Protein AF-B1IG92-F1 (afdb_monomer)

Foldseek 3Di:
DDPDQDWDFDADPPPRHGFDTHSADADWDQDPVVRDIDGDGDDNDPPPPDDDD

Radius of gyration: 14.4 Å; Cα contacts (8 Å, |Δi|>4): 67; chains: 1; bounding box: 43×20×34 Å

Solvent-accessible surface area (backbone atoms only — not comparable to full-atom values): 3689 Å² total; per-residue (Å²): 135,82,84,80,80,65,69,45,79,43,54,38,96,86,76,65,47,80,73,48,73,37,53,62,40,79,49,75,46,69,40,86,86,79,67,46,77,42,82,42,81,44,80,64,72,83,71,79,87,79,77,80,135

pLDDT: mean 80.12, std 15.84, range [46.44, 93.19]

Structure (mmCIF, N/CA/C/O backbone):
data_AF-B1IG92-F1
#
_entry.id   AF-B1IG92-F1
#
loop_
_atom_site.group_PDB
_atom_site.id
_atom_site.type_symbol
_atom_site.label_atom_id
_atom_site.label_alt_id
_atom_site.label_comp_id
_atom_site.label_asym_id
_atom_site.label_entity_id
_atom_site.label_seq_id
_atom_site.pdbx_PDB_ins_code
_atom_site.Cartn_x
_atom_site.Cartn_y
_atom_site.Cartn_z
_atom_site.occupancy
_atom_site.B_iso_or_equiv
_atom_site.auth_seq_id
_atom_site.auth_comp_id
_atom_site.auth_asym_id
_atom_site.auth_atom_id
_atom_site.pdbx_PDB_model_num
ATOM 1 N N . MET A 1 1 ? 19.627 -8.254 -25.460 1.00 46.44 1 MET A N 1
ATOM 2 C CA . MET A 1 1 ? 19.928 -8.000 -24.037 1.00 46.44 1 MET A CA 1
ATOM 3 C C . MET A 1 1 ? 18.594 -8.038 -23.310 1.00 46.44 1 MET A C 1
ATOM 5 O O . MET A 1 1 ? 17.689 -7.352 -23.759 1.00 46.44 1 MET A O 1
ATOM 9 N N . LYS A 1 2 ? 18.401 -8.931 -22.333 1.00 52.41 2 LYS 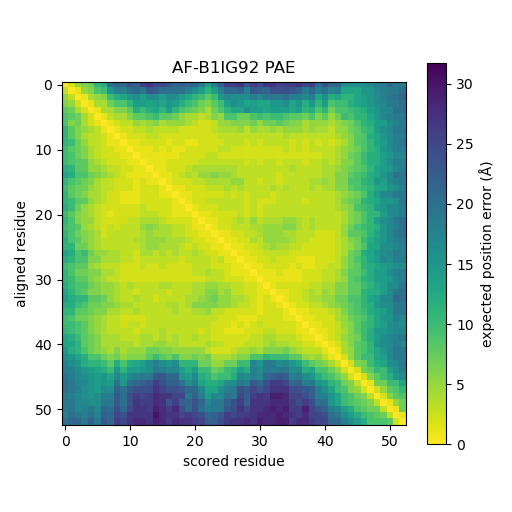A N 1
ATOM 10 C CA . LYS A 1 2 ? 17.176 -8.937 -21.519 1.00 52.41 2 LYS A CA 1
ATOM 11 C C . LYS A 1 2 ? 17.472 -8.089 -20.292 1.00 52.41 2 LYS A C 1
ATOM 13 O O . LYS A 1 2 ? 18.305 -8.492 -19.487 1.00 52.41 2 LYS A O 1
ATOM 18 N N . GLU A 1 3 ? 16.851 -6.922 -20.193 1.00 63.09 3 GLU A N 1
ATOM 19 C CA . GLU A 1 3 ? 16.827 -6.168 -18.943 1.00 63.09 3 GLU A CA 1
ATOM 20 C C . GLU A 1 3 ? 16.127 -7.031 -17.888 1.00 63.09 3 GLU A C 1
ATOM 22 O O . GLU A 1 3 ? 14.977 -7.442 -18.055 1.00 63.09 3 GLU A O 1
ATOM 27 N N . VAL A 1 4 ? 16.866 -7.391 -16.840 1.00 66.12 4 VAL A N 1
ATOM 28 C CA . VAL A 1 4 ? 16.304 -8.014 -15.643 1.00 66.12 4 VAL A CA 1
ATOM 29 C C . VAL A 1 4 ? 15.675 -6.903 -14.813 1.00 66.12 4 VAL A C 1
ATOM 31 O O . VAL A 1 4 ? 16.373 -6.147 -14.148 1.00 66.12 4 VAL A O 1
ATOM 34 N N . ILE A 1 5 ? 14.353 -6.777 -14.907 1.00 70.12 5 ILE A N 1
ATOM 35 C CA . ILE A 1 5 ? 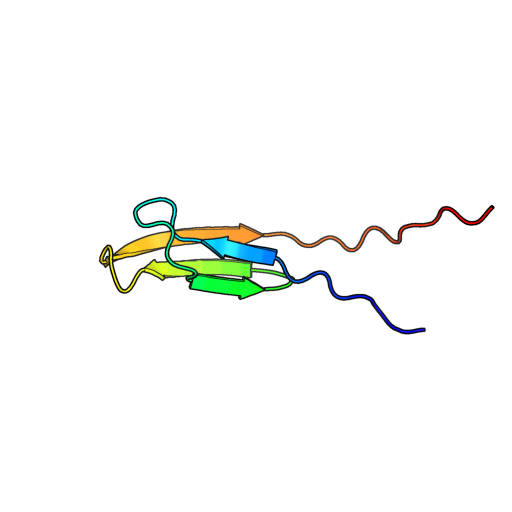13.572 -5.869 -14.065 1.00 70.12 5 ILE A CA 1
ATOM 36 C C . ILE A 1 5 ? 13.445 -6.542 -12.696 1.00 70.12 5 ILE A C 1
ATOM 38 O O . ILE A 1 5 ? 12.781 -7.578 -12.574 1.00 70.12 5 ILE A O 1
ATOM 42 N N . ASN A 1 6 ? 14.103 -5.991 -11.676 1.00 74.44 6 ASN A N 1
ATOM 43 C CA . ASN A 1 6 ? 13.929 -6.462 -10.309 1.00 74.44 6 ASN A CA 1
ATOM 44 C C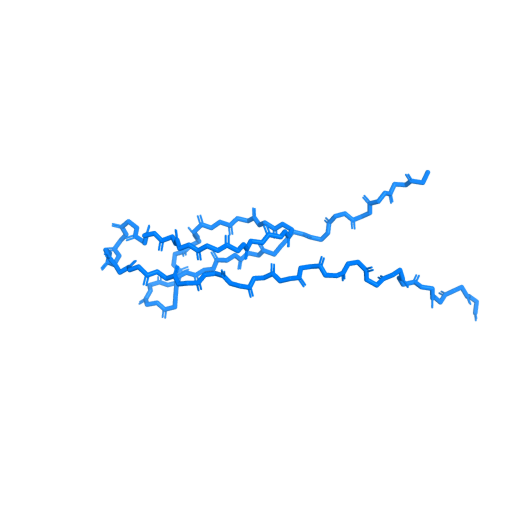 . ASN A 1 6 ? 12.582 -5.932 -9.812 1.00 74.44 6 ASN A C 1
ATOM 46 O O . ASN A 1 6 ? 12.307 -4.745 -9.865 1.00 74.44 6 ASN A O 1
ATOM 50 N N . ILE A 1 7 ? 11.683 -6.802 -9.367 1.00 85.31 7 ILE A N 1
ATOM 51 C CA . ILE A 1 7 ? 10.362 -6.368 -8.897 1.00 85.31 7 ILE A CA 1
ATOM 52 C C . ILE A 1 7 ? 10.344 -6.483 -7.376 1.00 85.31 7 ILE A C 1
ATOM 54 O O . ILE A 1 7 ? 10.368 -7.593 -6.843 1.00 85.31 7 ILE A O 1
ATOM 58 N N . GLU A 1 8 ? 10.269 -5.348 -6.682 1.00 87.12 8 GLU A N 1
ATOM 59 C CA . GLU A 1 8 ? 10.211 -5.297 -5.221 1.00 87.12 8 GLU A CA 1
ATOM 60 C C . GLU A 1 8 ? 8.779 -5.495 -4.712 1.00 87.12 8 GLU A C 1
ATOM 62 O O . GL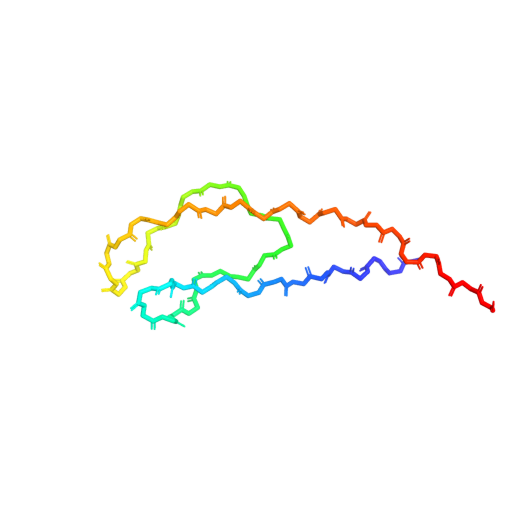U A 1 8 ? 7.806 -4.998 -5.287 1.00 87.12 8 GLU A O 1
ATOM 67 N N . GLU A 1 9 ? 8.637 -6.222 -3.601 1.00 91.25 9 GLU A N 1
ATOM 68 C CA . GLU A 1 9 ? 7.355 -6.425 -2.930 1.00 91.25 9 GLU A CA 1
ATOM 69 C C . GLU A 1 9 ? 7.114 -5.358 -1.863 1.00 91.25 9 GLU A C 1
ATOM 71 O O . GLU A 1 9 ? 7.664 -5.391 -0.764 1.00 91.25 9 GLU A O 1
ATOM 76 N N . ILE A 1 10 ? 6.191 -4.451 -2.146 1.00 90.38 10 ILE A N 1
ATOM 77 C CA . ILE A 1 10 ? 5.802 -3.381 -1.241 1.00 90.38 10 ILE A CA 1
ATOM 78 C C . ILE A 1 10 ? 4.707 -3.889 -0.309 1.00 90.38 10 ILE A C 1
ATOM 80 O O . ILE A 1 10 ? 3.581 -4.183 -0.730 1.00 90.38 10 ILE A O 1
ATOM 84 N N . ARG A 1 11 ? 5.018 -3.967 0.984 1.00 92.31 11 ARG A N 1
ATOM 85 C CA . ARG A 1 11 ? 4.096 -4.446 2.022 1.00 92.31 11 ARG A CA 1
ATOM 86 C C . ARG A 1 11 ? 3.663 -3.316 2.944 1.00 92.31 11 ARG A C 1
ATOM 88 O O . ARG A 1 11 ? 4.394 -2.369 3.209 1.00 92.31 11 ARG A O 1
ATOM 95 N N . CYS A 1 12 ? 2.441 -3.421 3.455 1.00 91.31 12 CYS A N 1
ATOM 96 C CA . CYS A 1 12 ? 1.923 -2.487 4.442 1.00 91.31 12 CYS A CA 1
ATOM 97 C C . CYS A 1 12 ? 2.677 -2.648 5.773 1.00 91.31 12 CYS A C 1
ATOM 99 O O . CYS A 1 12 ? 2.587 -3.725 6.361 1.00 91.31 12 CYS A O 1
ATOM 101 N N . PRO A 1 13 ? 3.288 -1.595 6.346 1.00 89.50 13 PRO A N 1
ATOM 102 C CA . PRO A 1 13 ? 4.034 -1.705 7.604 1.00 89.50 13 PRO A CA 1
ATOM 103 C C . PRO A 1 13 ? 3.146 -2.006 8.824 1.00 89.50 13 PRO A C 1
ATOM 105 O O . PRO A 1 13 ? 3.647 -2.333 9.890 1.00 89.50 13 PRO A O 1
ATOM 108 N N . ASN A 1 14 ? 1.818 -1.891 8.691 1.00 90.44 14 ASN A N 1
ATOM 109 C CA . ASN A 1 14 ? 0.878 -2.085 9.801 1.00 90.44 14 ASN A CA 1
ATOM 110 C C . ASN A 1 14 ? 0.204 -3.466 9.823 1.00 90.44 14 ASN A C 1
ATOM 112 O O . ASN A 1 14 ? -0.194 -3.923 10.886 1.00 90.44 14 ASN A O 1
ATOM 116 N N . CYS A 1 15 ? 0.007 -4.114 8.671 1.00 92.88 15 CYS A N 1
ATOM 117 C CA . CYS A 1 15 ? -0.642 -5.437 8.601 1.00 92.88 15 CYS A CA 1
ATOM 118 C C . CYS A 1 15 ? 0.123 -6.453 7.756 1.00 92.88 15 CYS A C 1
ATOM 120 O O . CYS A 1 15 ? -0.372 -7.554 7.538 1.00 92.88 15 CYS A O 1
ATOM 122 N N . ASN A 1 16 ? 1.285 -6.067 7.229 1.00 90.69 16 ASN A N 1
ATOM 123 C CA . ASN A 1 16 ? 2.125 -6.867 6.346 1.00 90.69 16 ASN A CA 1
ATOM 124 C C . ASN A 1 16 ? 1.441 -7.366 5.054 1.00 90.69 16 ASN A C 1
ATOM 126 O O . ASN A 1 16 ? 1.985 -8.202 4.329 1.00 90.69 16 ASN A O 1
ATOM 130 N N . GLN A 1 17 ? 0.251 -6.840 4.743 1.00 91.69 17 GLN A N 1
ATOM 131 C CA . GLN A 1 17 ? -0.461 -7.109 3.500 1.00 91.69 17 GLN A CA 1
ATOM 132 C C . GLN A 1 17 ? 0.375 -6.602 2.328 1.00 91.69 17 GLN A C 1
ATOM 134 O O . GLN A 1 17 ? 0.800 -5.446 2.330 1.00 91.69 17 GLN A O 1
ATOM 139 N N . LEU A 1 18 ? 0.564 -7.447 1.317 1.00 92.75 18 LEU A N 1
ATOM 140 C CA . LEU A 1 18 ? 1.152 -7.030 0.051 1.00 92.75 18 LEU A CA 1
ATOM 141 C C . LEU A 1 18 ? 0.251 -5.973 -0.602 1.00 92.75 18 LEU A C 1
ATOM 143 O O . LEU A 1 18 ? -0.945 -6.210 -0.785 1.00 92.75 18 LEU A O 1
ATOM 147 N N . LEU A 1 19 ? 0.824 -4.813 -0.911 1.00 91.56 19 LEU A N 1
ATOM 148 C CA . LEU A 1 19 ? 0.121 -3.675 -1.498 1.00 91.56 19 LEU A CA 1
ATOM 149 C C . LEU A 1 19 ? 0.397 -3.553 -2.990 1.00 91.56 19 LEU A C 1
ATOM 151 O O . LEU A 1 19 ? -0.528 -3.329 -3.763 1.00 91.56 19 LEU A O 1
ATOM 155 N N . LEU A 1 20 ? 1.664 -3.688 -3.376 1.00 90.31 20 LEU A N 1
ATOM 156 C CA . LEU A 1 20 ? 2.113 -3.502 -4.746 1.00 90.31 20 LEU A CA 1
ATOM 157 C C . LEU A 1 20 ? 3.387 -4.317 -4.982 1.00 90.31 20 LEU A C 1
ATOM 159 O O . LEU A 1 20 ? 4.167 -4.535 -4.059 1.00 90.31 20 LEU A O 1
ATOM 163 N N . LYS A 1 21 ? 3.591 -4.761 -6.217 1.00 90.56 21 LYS A N 1
ATOM 164 C CA . LYS A 1 21 ? 4.884 -5.240 -6.694 1.00 90.56 21 LYS A CA 1
ATOM 165 C C . LYS A 1 21 ? 5.335 -4.286 -7.784 1.00 90.56 21 LYS A C 1
ATOM 167 O O . LYS A 1 21 ? 4.596 -4.126 -8.754 1.00 90.56 21 LYS A O 1
ATOM 172 N N . ALA A 1 22 ? 6.458 -3.609 -7.601 1.00 87.62 22 ALA A N 1
ATOM 173 C CA . ALA A 1 22 ? 6.881 -2.570 -8.529 1.00 87.62 22 ALA A CA 1
ATOM 174 C C . ALA A 1 22 ? 8.394 -2.538 -8.678 1.00 87.62 22 ALA A C 1
ATOM 176 O O . ALA A 1 22 ? 9.126 -2.814 -7.731 1.00 87.62 22 ALA A O 1
ATOM 177 N N . ASP A 1 23 ? 8.827 -2.182 -9.884 1.00 85.81 23 ASP A N 1
ATOM 178 C CA . ASP A 1 23 ? 10.210 -1.802 -10.124 1.00 85.81 23 ASP A CA 1
ATOM 179 C C . ASP A 1 23 ? 10.465 -0.417 -9.496 1.00 85.81 23 ASP A C 1
ATOM 181 O O . ASP A 1 23 ? 11.162 -0.263 -8.501 1.00 85.81 23 ASP A O 1
ATOM 185 N N . TYR A 1 24 ? 9.720 0.581 -9.957 1.00 86.56 24 TYR A N 1
ATOM 186 C CA . TYR A 1 24 ? 9.736 1.936 -9.422 1.00 86.56 24 TYR A CA 1
ATOM 187 C C . TYR A 1 24 ? 8.372 2.309 -8.833 1.00 86.56 24 TYR A C 1
ATOM 189 O O . TYR A 1 24 ? 7.330 2.038 -9.439 1.00 86.56 24 TYR A O 1
ATOM 197 N N . ALA A 1 25 ? 8.354 2.967 -7.671 1.00 87.25 25 ALA A N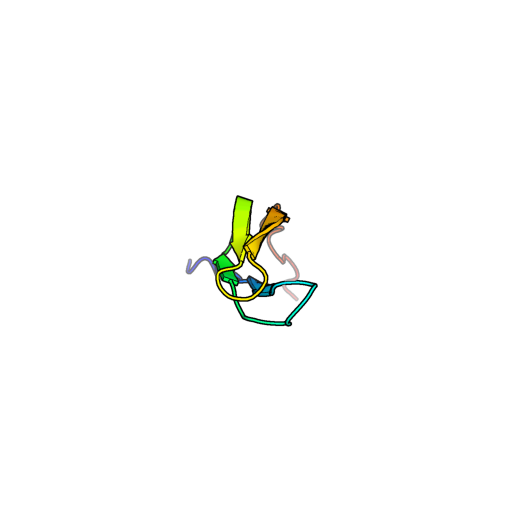 1
ATOM 198 C CA . ALA A 1 25 ? 7.117 3.463 -7.074 1.00 87.25 25 ALA A CA 1
ATOM 199 C C . ALA A 1 25 ? 7.343 4.768 -6.310 1.00 87.25 25 ALA A C 1
ATOM 201 O O . ALA A 1 25 ? 7.964 4.778 -5.251 1.00 87.25 25 ALA A O 1
ATOM 202 N N . LYS A 1 26 ? 6.752 5.860 -6.798 1.00 90.62 26 LYS A N 1
ATOM 203 C CA . LYS A 1 26 ? 6.696 7.138 -6.085 1.00 90.62 26 LYS A CA 1
ATOM 204 C C . LYS A 1 26 ? 5.253 7.602 -5.970 1.00 90.62 26 LYS A C 1
ATOM 206 O O . LYS A 1 26 ? 4.599 7.846 -6.980 1.00 90.62 26 LYS A O 1
ATOM 211 N N . GLY A 1 27 ? 4.744 7.704 -4.749 1.00 91.88 27 GLY A N 1
ATOM 212 C CA . GLY A 1 27 ? 3.370 8.137 -4.513 1.00 91.88 27 GLY A CA 1
ATOM 213 C C . GLY A 1 27 ? 2.804 7.650 -3.191 1.00 91.88 27 GLY A C 1
ATOM 214 O O . GLY A 1 27 ? 3.530 7.268 -2.281 1.00 91.88 27 GLY A O 1
ATOM 215 N N . GLU A 1 28 ? 1.482 7.664 -3.079 1.00 93.19 28 GLU A N 1
ATOM 216 C CA . GLU A 1 28 ? 0.772 7.253 -1.871 1.00 93.19 28 GLU A CA 1
ATOM 217 C C . GLU A 1 28 ? -0.202 6.125 -2.193 1.00 93.19 28 GLU A C 1
ATOM 219 O O . GLU A 1 28 ? -1.001 6.220 -3.123 1.00 93.19 28 GLU A O 1
ATOM 224 N N . ILE A 1 29 ? -0.160 5.053 -1.400 1.00 92.00 29 ILE A N 1
ATOM 225 C CA . ILE A 1 29 ? -1.097 3.937 -1.501 1.00 92.00 29 ILE 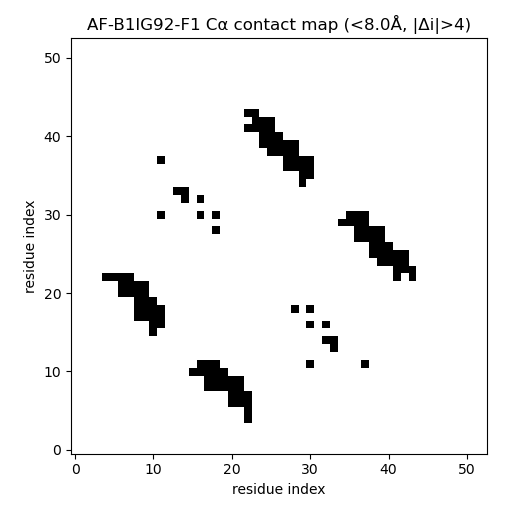A CA 1
ATOM 226 C C . ILE A 1 29 ? -1.899 3.807 -0.213 1.00 92.00 29 ILE A C 1
ATOM 228 O O . ILE A 1 29 ? -1.369 3.788 0.901 1.00 92.00 29 ILE A O 1
ATOM 232 N N . LYS A 1 30 ? -3.218 3.687 -0.355 1.00 91.88 30 LYS A N 1
ATOM 233 C CA . LYS A 1 30 ? -4.090 3.365 0.770 1.00 91.88 30 LYS A CA 1
ATOM 234 C C . LYS A 1 30 ? -4.116 1.857 0.975 1.00 91.88 30 LYS A C 1
ATOM 236 O O . LYS A 1 30 ? -4.551 1.110 0.103 1.00 91.88 30 LYS A O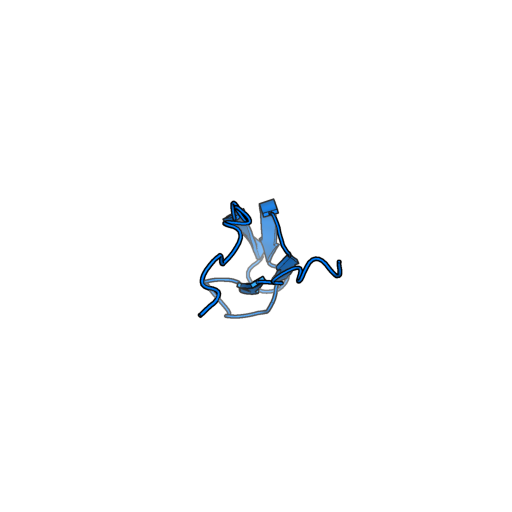 1
ATOM 241 N N . CYS A 1 31 ? -3.729 1.401 2.162 1.00 93.06 31 CYS A N 1
ATOM 242 C CA . CYS A 1 31 ? -3.926 0.008 2.537 1.00 93.06 31 CYS A CA 1
ATOM 24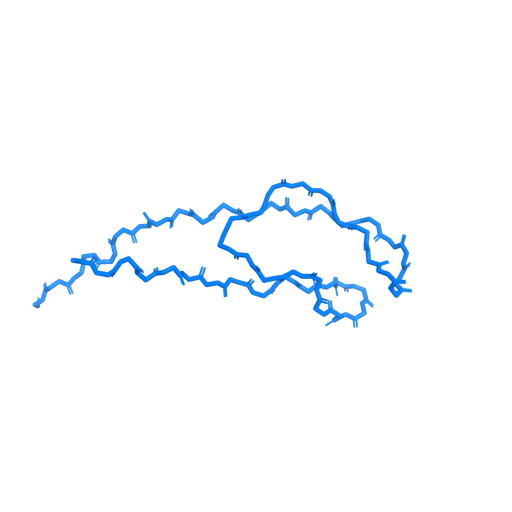3 C C . CYS A 1 31 ? -5.422 -0.273 2.731 1.00 93.06 31 CYS A C 1
ATOM 245 O O . CYS A 1 31 ? -6.067 0.342 3.579 1.00 93.06 31 CYS A O 1
ATOM 247 N N . THR A 1 32 ? -5.977 -1.238 2.001 1.00 90.31 32 THR A N 1
ATOM 248 C CA . THR A 1 32 ? -7.400 -1.611 2.099 1.00 90.31 32 THR A CA 1
ATOM 249 C C . THR A 1 32 ? -7.763 -2.233 3.450 1.00 90.31 32 THR A C 1
ATOM 251 O O . THR A 1 32 ? -8.883 -2.051 3.921 1.00 90.31 32 THR A O 1
ATOM 254 N N . ARG A 1 33 ? -6.812 -2.904 4.117 1.00 92.25 33 ARG A N 1
ATOM 255 C CA . ARG A 1 33 ? -7.024 -3.514 5.441 1.00 92.25 33 ARG A CA 1
ATOM 256 C C . ARG A 1 33 ? -6.922 -2.507 6.582 1.00 92.25 33 ARG A C 1
ATOM 258 O O . ARG A 1 33 ? -7.846 -2.385 7.376 1.00 92.25 33 ARG A O 1
ATOM 265 N N . CYS A 1 34 ? -5.813 -1.7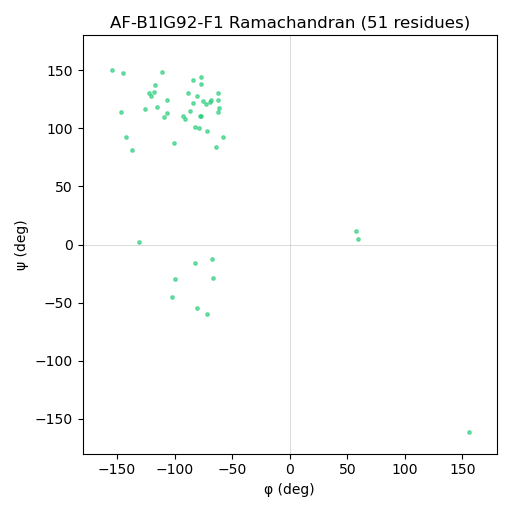70 6.661 1.00 92.25 34 CYS A N 1
ATOM 266 C CA . CYS A 1 34 ? -5.576 -0.810 7.746 1.00 92.25 34 CYS A CA 1
ATOM 267 C C . CYS A 1 34 ? -6.260 0.541 7.524 1.00 92.25 34 CYS A C 1
ATOM 269 O O . CYS A 1 34 ? -6.296 1.352 8.442 1.00 92.25 34 CYS A O 1
ATOM 271 N N . LYS A 1 35 ? -6.705 0.829 6.293 1.00 90.81 35 LYS A N 1
ATOM 272 C CA . LYS A 1 35 ? -7.208 2.137 5.831 1.00 90.81 35 LYS A CA 1
ATOM 273 C C . LYS A 1 35 ? -6.204 3.294 5.950 1.00 90.81 35 LYS A C 1
ATOM 275 O O . LYS A 1 35 ? -6.558 4.423 5.623 1.00 90.81 35 LYS A O 1
ATOM 280 N N . LYS A 1 36 ? -4.963 3.011 6.361 1.00 92.06 36 LYS A N 1
ATOM 281 C CA . LYS A 1 36 ? -3.856 3.968 6.447 1.00 92.06 36 LYS A CA 1
ATOM 282 C C . LYS A 1 36 ? -3.275 4.250 5.064 1.00 92.06 36 LYS A C 1
ATOM 284 O O . LYS A 1 36 ? -3.191 3.348 4.228 1.00 92.06 36 LYS A O 1
ATOM 289 N N . ILE A 1 37 ? -2.871 5.497 4.861 1.00 92.38 37 ILE A N 1
ATOM 290 C CA . ILE A 1 37 ? -2.152 5.957 3.674 1.00 92.38 37 ILE A CA 1
ATOM 291 C C . ILE A 1 37 ? -0.658 5.751 3.931 1.00 92.38 37 ILE A C 1
ATOM 293 O O . ILE A 1 37 ? -0.162 6.102 5.001 1.00 92.38 37 ILE A O 1
ATOM 297 N N . ILE A 1 38 ? 0.030 5.120 2.984 1.00 91.06 38 ILE A N 1
ATOM 298 C CA . ILE A 1 38 ? 1.452 4.789 3.057 1.00 91.06 38 ILE A CA 1
ATOM 299 C C . ILE A 1 38 ? 2.138 5.482 1.893 1.00 91.06 38 ILE A C 1
ATOM 301 O O . ILE A 1 38 ? 1.712 5.337 0.748 1.00 91.06 38 ILE A O 1
ATOM 305 N N . LYS A 1 39 ? 3.196 6.226 2.203 1.00 91.75 39 LYS A N 1
ATOM 306 C CA . LYS A 1 39 ? 4.057 6.854 1.206 1.00 91.75 39 LYS A CA 1
ATOM 307 C C . LYS A 1 39 ? 5.035 5.814 0.679 1.00 91.75 39 LYS A C 1
ATOM 309 O O . LYS A 1 39 ? 5.677 5.121 1.464 1.00 91.75 39 LYS A O 1
ATOM 314 N N . LEU A 1 40 ? 5.092 5.696 -0.637 1.00 90.12 40 LEU A N 1
ATOM 315 C CA . LEU A 1 40 ? 6.024 4.864 -1.374 1.00 90.12 40 LEU A CA 1
ATOM 316 C C . LEU A 1 40 ? 7.049 5.777 -2.024 1.00 90.12 40 LEU A C 1
ATOM 318 O O . LEU A 1 40 ? 6.690 6.695 -2.763 1.00 90.12 40 LEU A O 1
ATOM 322 N N . GLU A 1 41 ? 8.308 5.507 -1.727 1.00 86.62 41 GLU A N 1
ATOM 323 C CA . GLU A 1 41 ? 9.454 6.123 -2.373 1.00 86.62 41 GLU A CA 1
ATOM 324 C C . GLU A 1 41 ? 10.466 5.007 -2.629 1.00 86.62 41 GLU A C 1
ATOM 326 O O . GLU A 1 41 ? 11.345 4.733 -1.821 1.00 86.62 41 GLU A O 1
ATOM 331 N N . ILE A 1 42 ? 10.233 4.276 -3.718 1.00 83.69 42 ILE A N 1
ATOM 332 C CA . ILE A 1 42 ? 11.137 3.260 -4.246 1.00 83.69 42 ILE A CA 1
ATOM 333 C C . ILE A 1 42 ? 11.728 3.815 -5.527 1.00 83.69 42 ILE A C 1
ATOM 335 O O . ILE A 1 42 ? 11.042 3.963 -6.541 1.00 83.69 42 ILE A O 1
ATOM 339 N N . GLU A 1 43 ? 13.012 4.122 -5.451 1.00 75.94 43 GLU A N 1
ATOM 340 C CA . GLU A 1 43 ? 13.824 4.549 -6.573 1.00 75.94 43 GLU A CA 1
ATOM 341 C C . GLU A 1 43 ? 14.629 3.339 -7.048 1.00 75.94 43 GLU A C 1
ATOM 343 O O . GLU A 1 43 ? 15.753 3.135 -6.592 1.00 75.94 43 GLU A O 1
ATOM 348 N N . GLN A 1 44 ? 14.081 2.505 -7.943 1.00 66.56 44 GLN A N 1
ATOM 349 C CA . GLN A 1 44 ? 14.946 1.531 -8.608 1.00 66.56 44 GLN A CA 1
ATOM 350 C C . GLN A 1 44 ? 15.846 2.248 -9.601 1.00 66.56 44 GLN A C 1
ATOM 352 O O . GLN A 1 44 ? 15.481 2.574 -10.728 1.00 66.56 44 GLN A O 1
ATOM 357 N N . ARG A 1 45 ? 17.063 2.518 -9.133 1.00 58.91 45 ARG A N 1
ATOM 358 C CA . ARG A 1 45 ? 18.211 2.696 -10.002 1.00 58.91 45 ARG A CA 1
ATOM 359 C C . ARG A 1 45 ? 18.668 1.312 -10.420 1.00 58.91 45 ARG A C 1
ATOM 361 O O . ARG A 1 45 ? 19.226 0.564 -9.624 1.00 58.91 45 ARG A O 1
ATOM 368 N N . THR A 1 46 ? 18.478 1.002 -11.692 1.00 55.75 46 THR A N 1
ATOM 369 C CA . THR A 1 46 ? 19.338 0.054 -12.388 1.00 55.75 46 THR A CA 1
ATOM 370 C C . THR A 1 46 ? 20.775 0.569 -12.300 1.00 55.75 46 THR A C 1
ATOM 372 O O . THR A 1 46 ? 21.207 1.368 -13.131 1.00 55.75 46 THR A O 1
ATOM 375 N N . GLU A 1 47 ? 21.532 0.149 -11.291 1.00 60.12 47 GLU A N 1
ATOM 376 C CA . GLU A 1 47 ? 22.972 0.031 -11.479 1.00 60.12 47 GLU A CA 1
ATOM 377 C C . GLU A 1 47 ? 23.188 -1.200 -12.372 1.00 60.12 47 GLU A C 1
ATOM 379 O O . GLU A 1 47 ? 22.721 -2.293 -12.029 1.00 60.12 47 GLU A O 1
ATOM 384 N N . PRO A 1 48 ? 23.824 -1.061 -13.552 1.00 50.97 48 PRO A N 1
ATOM 385 C CA . PRO A 1 48 ? 24.216 -2.223 -14.326 1.00 50.97 48 PRO A CA 1
ATOM 386 C C . PRO A 1 48 ? 25.213 -2.989 -13.460 1.00 50.97 48 PRO A C 1
ATOM 388 O O . PRO A 1 48 ? 26.298 -2.485 -13.179 1.00 50.97 48 PRO A O 1
ATOM 391 N N . ASN A 1 49 ? 24.849 -4.192 -13.012 1.00 51.31 49 ASN A N 1
ATOM 392 C CA . ASN A 1 49 ? 25.811 -5.123 -12.430 1.00 51.31 49 ASN A CA 1
ATOM 393 C C . ASN A 1 49 ? 26.818 -5.497 -13.531 1.00 51.31 49 ASN A C 1
ATOM 395 O O . ASN A 1 49 ? 26.666 -6.492 -14.235 1.00 51.31 49 ASN A O 1
ATOM 399 N N . HIS A 1 50 ? 27.829 -4.652 -13.722 1.00 53.53 50 HIS A N 1
ATOM 400 C CA . HIS A 1 50 ? 29.081 -5.043 -14.326 1.00 53.53 50 HIS A CA 1
ATOM 401 C C . HIS A 1 50 ? 29.911 -5.670 -13.216 1.00 53.53 50 HIS A C 1
ATOM 403 O O . HIS A 1 50 ? 30.532 -4.983 -12.412 1.00 53.53 50 HIS A O 1
ATOM 409 N N . THR A 1 51 ? 29.943 -6.991 -13.190 1.00 46.81 51 THR A N 1
ATOM 410 C CA . THR A 1 51 ? 31.212 -7.674 -12.964 1.00 46.81 51 THR A CA 1
ATOM 411 C C . THR A 1 51 ? 31.200 -8.904 -13.859 1.00 46.81 51 THR A C 1
ATOM 413 O O . THR A 1 51 ? 30.606 -9.930 -13.539 1.00 46.81 51 THR A O 1
ATOM 416 N N . ILE A 1 52 ? 31.754 -8.719 -15.056 1.00 55.19 52 ILE A N 1
ATOM 417 C CA . ILE A 1 52 ? 32.352 -9.800 -15.833 1.00 55.19 52 ILE A CA 1
ATOM 418 C C . ILE A 1 52 ? 33.722 -10.108 -15.216 1.00 55.19 52 ILE A C 1
ATOM 420 O O . ILE A 1 52 ? 34.452 -9.173 -14.898 1.00 55.19 52 ILE A O 1
ATOM 424 N N . GLU A 1 53 ? 33.999 -11.411 -15.121 1.00 47.47 53 GLU A N 1
ATOM 425 C CA . GLU A 1 53 ? 35.315 -12.078 -15.022 1.00 47.47 53 GLU A CA 1
ATOM 426 C C . GLU A 1 53 ? 36.099 -11.989 -13.701 1.00 47.47 53 GLU A C 1
ATOM 428 O O . GLU A 1 53 ? 36.593 -10.909 -13.317 1.00 47.47 53 GLU A O 1
#

InterPro domains:
  IPR019294 Translational regulator Com [PF10122] (7-35)

Organism: Clostridium botulinum (strain Okra / Type B1) (NCBI:txid498213)

Mean predicted aligned error: 8.44 Å

Sequence (53 aa):
MKEVINIEEIRCPNCNQLLLKADYAKGEIKCTRCKKIIKLEIEQRTEPNHTIE

Secondary structure (DSSP, 8-state):
-------EEEE-TTT--EEEEESSEEEEEE-TTT--EEEEEE-----------